Protein AF-A0A519SRN9-F1 (afdb_monomer_lite)

Secondary structure (DSSP, 8-state):
-----HHHHHHHHHHHHHHHHHHHHHHHHHHHHHHHHHHHTTSS-HHHHHHHHHHHHHHHHHHHHHHHHHHHHHHS-THHHH---HHHHHHHHHHHHHHHHHHHHHHHHHHHHHHHHHHHHHHTTS--

Sequence (128 aa):
MFGLEPHVLLLLGVCLFAACAFEFVNGFHDTANAVATVIYTNTLRPWVAVVWSAFWNFIGVFSGGIAVAMGIVYLLPVESLIDQNVYHGIAMVGALLVAAGQQRKRDAHAQNGADERVRRRRGNAVVP

Radius of gyration: 22.26 Å; chains: 1; bounding box: 45×38×73 Å

Structure (mmCIF, N/CA/C/O backbone):
data_AF-A0A519SRN9-F1
#
_entry.id   AF-A0A519SRN9-F1
#
loop_
_atom_site.group_PDB
_atom_site.id
_atom_site.type_symbol
_atom_site.label_atom_id
_atom_site.label_alt_id
_atom_site.label_comp_id
_atom_site.label_asym_id
_atom_site.label_entity_id
_atom_site.label_seq_id
_atom_site.pdbx_PDB_ins_code
_atom_site.Cartn_x
_atom_site.Cartn_y
_atom_site.Cartn_z
_atom_site.occupancy
_atom_site.B_iso_or_equiv
_atom_site.auth_seq_id
_atom_site.auth_comp_id
_atom_site.auth_asym_id
_atom_site.auth_atom_id
_atom_site.pdbx_PDB_model_num
ATOM 1 N N . MET A 1 1 ? 2.614 -14.975 -29.034 1.00 53.84 1 MET A N 1
ATOM 2 C CA . MET A 1 1 ? 1.580 -13.941 -29.265 1.00 53.84 1 MET A CA 1
ATOM 3 C C . MET A 1 1 ? 1.852 -12.593 -28.575 1.00 53.84 1 MET A C 1
ATOM 5 O O . MET A 1 1 ? 1.045 -11.701 -28.764 1.00 53.84 1 MET A O 1
ATOM 9 N N . PHE A 1 2 ? 2.998 -12.368 -27.903 1.00 65.38 2 PHE A N 1
ATOM 10 C CA . PHE A 1 2 ? 3.373 -11.029 -27.392 1.00 65.38 2 PHE A CA 1
ATOM 11 C C . PHE A 1 2 ? 4.769 -10.526 -27.816 1.00 65.38 2 PHE A C 1
ATOM 13 O O . PHE A 1 2 ? 5.176 -9.460 -27.381 1.00 65.38 2 PHE A O 1
ATOM 20 N N . GLY A 1 3 ? 5.523 -11.268 -28.642 1.00 71.81 3 GLY A N 1
ATOM 21 C CA . GLY A 1 3 ? 6.850 -10.847 -29.137 1.00 71.81 3 GLY A CA 1
ATOM 22 C C . GLY A 1 3 ? 7.942 -10.665 -28.069 1.00 71.81 3 GLY A C 1
ATOM 23 O O . GLY A 1 3 ? 9.064 -10.318 -28.410 1.00 71.81 3 GLY A O 1
ATOM 24 N N . LEU A 1 4 ? 7.622 -10.897 -26.794 1.00 75.50 4 LEU A N 1
ATOM 25 C CA . LEU A 1 4 ? 8.534 -10.797 -25.661 1.00 75.50 4 LEU A CA 1
ATOM 26 C C . LEU A 1 4 ? 9.339 -12.084 -25.514 1.00 75.50 4 LEU A C 1
ATOM 28 O O . LEU A 1 4 ? 8.783 -13.185 -25.546 1.00 75.50 4 LEU A O 1
ATOM 32 N N . GLU A 1 5 ? 10.638 -11.920 -25.301 1.00 87.25 5 GLU A N 1
ATOM 33 C CA . GLU A 1 5 ? 11.534 -13.015 -24.965 1.00 87.25 5 GLU A CA 1
ATOM 34 C C . GLU A 1 5 ? 11.038 -13.765 -23.706 1.00 87.25 5 GLU A C 1
ATOM 36 O O . GLU A 1 5 ? 10.625 -13.124 -22.729 1.00 87.25 5 GLU A O 1
ATOM 41 N N . PRO A 1 6 ? 11.106 -15.112 -23.664 1.00 85.38 6 PRO A N 1
ATOM 42 C CA . PRO A 1 6 ? 10.570 -15.910 -22.555 1.00 85.38 6 PRO A CA 1
ATOM 43 C C . PRO A 1 6 ? 11.134 -15.519 -21.183 1.00 85.38 6 PRO A C 1
ATOM 45 O O . PRO A 1 6 ? 10.428 -15.563 -20.176 1.00 85.38 6 PRO A O 1
ATOM 48 N N . HIS A 1 7 ? 12.402 -15.102 -21.145 1.00 87.19 7 HIS A N 1
ATOM 49 C CA . HIS A 1 7 ? 13.075 -14.670 -19.925 1.00 87.19 7 HIS A CA 1
ATOM 50 C C . HIS A 1 7 ? 12.518 -13.343 -19.385 1.00 87.19 7 HIS A C 1
ATOM 52 O O . HIS A 1 7 ? 12.382 -13.192 -18.172 1.00 87.19 7 HIS A O 1
ATOM 58 N N . VAL A 1 8 ? 12.129 -12.408 -20.262 1.00 89.19 8 VAL A N 1
ATOM 59 C CA . VAL A 1 8 ? 11.499 -11.137 -19.864 1.00 89.19 8 VAL A CA 1
ATOM 60 C C . VAL A 1 8 ? 10.109 -11.392 -19.298 1.00 89.19 8 VAL A C 1
ATOM 62 O O . VAL A 1 8 ? 9.736 -10.793 -18.295 1.00 89.19 8 VAL A O 1
ATOM 65 N N . LEU A 1 9 ? 9.350 -12.312 -19.898 1.00 88.75 9 LEU A N 1
ATOM 66 C CA . LEU A 1 9 ? 8.014 -12.663 -19.415 1.00 88.75 9 LEU A CA 1
ATOM 67 C C . LEU A 1 9 ? 8.070 -13.336 -18.033 1.00 88.75 9 LEU A C 1
ATOM 69 O O . LEU A 1 9 ? 7.250 -13.031 -17.168 1.00 88.75 9 LEU A O 1
ATOM 73 N N . LEU A 1 10 ? 9.070 -14.191 -17.801 1.00 90.25 10 LEU A N 1
ATOM 74 C CA . LEU A 1 10 ? 9.324 -14.788 -16.489 1.00 90.25 10 LEU A CA 1
ATOM 75 C C . LEU A 1 10 ? 9.707 -13.717 -15.458 1.00 90.25 10 LEU A C 1
ATOM 77 O O . LEU A 1 10 ? 9.117 -13.676 -14.379 1.00 90.25 10 LEU A O 1
ATOM 81 N N . LEU A 1 11 ? 10.638 -12.821 -15.800 1.00 91.50 11 LEU A N 1
ATOM 82 C CA . LEU A 1 11 ? 11.045 -11.709 -14.936 1.00 91.50 11 LEU A CA 1
ATOM 83 C C . LEU A 1 11 ? 9.854 -10.804 -14.584 1.00 91.50 11 LEU A C 1
ATOM 85 O O . LEU A 1 11 ? 9.661 -10.470 -13.416 1.00 91.50 11 LEU A O 1
ATOM 89 N N . LEU A 1 12 ? 9.031 -10.450 -15.574 1.00 90.38 12 LEU A N 1
ATOM 90 C CA . LEU A 1 12 ? 7.819 -9.656 -15.388 1.00 90.38 12 LEU A CA 1
ATOM 91 C C . LEU A 1 12 ? 6.846 -10.355 -14.433 1.00 90.38 12 LEU A C 1
ATOM 93 O O . LEU A 1 12 ? 6.342 -9.722 -13.509 1.00 90.38 12 LEU A O 1
ATOM 97 N N . GLY A 1 13 ? 6.613 -11.657 -14.623 1.00 93.12 13 GLY A N 1
ATOM 98 C CA . GLY A 1 13 ? 5.747 -12.446 -13.747 1.00 93.12 13 GLY A CA 1
ATOM 99 C C . GLY A 1 13 ? 6.234 -12.458 -12.297 1.00 93.12 13 GLY A C 1
ATOM 100 O O . GLY A 1 13 ? 5.443 -12.240 -11.380 1.00 93.12 13 GLY A O 1
ATOM 101 N N . VAL A 1 14 ? 7.542 -12.637 -12.084 1.00 94.75 14 VAL A N 1
ATOM 102 C CA . VAL A 1 14 ? 8.158 -12.581 -10.748 1.00 94.75 14 VAL A CA 1
ATOM 103 C C . VAL A 1 14 ? 8.034 -11.185 -10.137 1.00 94.75 14 VAL A C 1
ATOM 105 O O . VAL A 1 14 ? 7.688 -11.061 -8.964 1.00 94.75 14 VAL A O 1
ATOM 108 N N . CYS A 1 15 ? 8.283 -10.135 -10.919 1.00 92.50 15 CYS A N 1
ATOM 109 C CA . CYS A 1 15 ? 8.208 -8.756 -10.449 1.00 92.50 15 CYS A CA 1
ATOM 110 C C . CYS A 1 15 ? 6.773 -8.374 -10.053 1.00 92.50 15 CYS A C 1
ATOM 112 O O . CYS A 1 15 ? 6.564 -7.814 -8.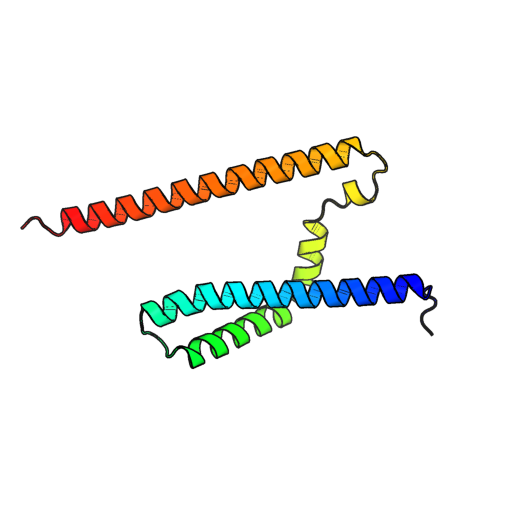980 1.00 92.50 15 CYS A O 1
ATOM 114 N N . LEU A 1 16 ? 5.778 -8.760 -10.859 1.00 91.06 16 LEU A N 1
ATOM 115 C CA . LEU A 1 16 ? 4.364 -8.544 -10.551 1.00 91.06 16 LEU A CA 1
ATOM 116 C C . LEU A 1 16 ? 3.944 -9.307 -9.289 1.00 91.06 16 LEU A C 1
ATOM 118 O O . LEU A 1 16 ? 3.281 -8.745 -8.422 1.00 91.06 16 LEU A O 1
ATOM 122 N N . PHE A 1 17 ? 4.376 -10.563 -9.150 1.00 94.19 17 PHE A N 1
ATOM 123 C CA . PHE A 1 17 ? 4.119 -11.346 -7.943 1.00 94.19 17 PHE A CA 1
ATOM 124 C C . PHE A 1 17 ? 4.733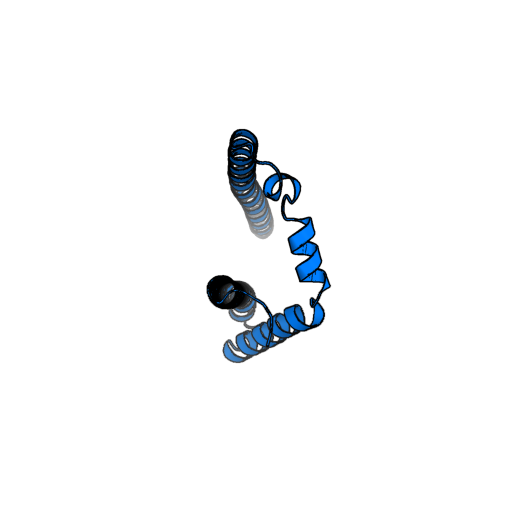 -10.693 -6.697 1.00 94.19 17 PHE A C 1
ATOM 126 O O . PHE A 1 17 ? 4.057 -10.558 -5.677 1.00 94.19 17 PHE A O 1
ATOM 133 N N . ALA A 1 18 ? 5.988 -10.243 -6.782 1.00 92.75 18 ALA A N 1
ATOM 134 C CA . ALA A 1 18 ? 6.663 -9.546 -5.693 1.00 92.75 18 ALA A CA 1
ATOM 135 C C . ALA A 1 18 ? 5.972 -8.220 -5.338 1.00 92.75 18 ALA A C 1
ATOM 137 O O . ALA A 1 18 ? 5.806 -7.927 -4.156 1.00 92.75 18 ALA A O 1
ATOM 138 N N . ALA A 1 19 ? 5.519 -7.453 -6.335 1.00 88.56 19 ALA A N 1
ATOM 139 C CA . ALA A 1 19 ? 4.760 -6.222 -6.124 1.00 88.56 19 ALA A CA 1
ATOM 140 C C . ALA A 1 19 ? 3.428 -6.498 -5.405 1.00 88.56 19 ALA A C 1
ATOM 142 O O . ALA A 1 19 ? 3.141 -5.862 -4.394 1.00 88.56 19 ALA A O 1
ATOM 143 N N . CYS A 1 20 ? 2.661 -7.501 -5.848 1.00 88.75 20 CYS A N 1
ATOM 144 C CA . CYS A 1 20 ? 1.426 -7.909 -5.172 1.00 88.75 20 CYS A CA 1
ATOM 145 C C . CYS A 1 20 ? 1.678 -8.384 -3.732 1.00 88.75 20 CYS A C 1
ATOM 147 O O . CYS A 1 20 ? 0.919 -8.043 -2.825 1.00 88.75 20 CYS A O 1
ATOM 149 N N . ALA A 1 21 ? 2.748 -9.152 -3.503 1.00 90.50 21 ALA A N 1
ATOM 150 C CA . ALA A 1 21 ? 3.117 -9.613 -2.168 1.00 90.50 21 ALA A CA 1
ATOM 151 C C . ALA A 1 21 ? 3.525 -8.448 -1.251 1.00 90.50 21 ALA A C 1
ATOM 153 O O . ALA A 1 21 ? 3.112 -8.405 -0.093 1.00 90.50 21 ALA A O 1
ATOM 154 N N . PHE A 1 22 ? 4.297 -7.488 -1.765 1.00 89.00 22 PHE A N 1
ATOM 155 C CA . PHE A 1 22 ? 4.676 -6.283 -1.032 1.00 89.00 22 PHE A CA 1
ATOM 156 C C . PHE A 1 22 ? 3.443 -5.462 -0.647 1.00 89.00 22 PHE A C 1
ATOM 158 O O . PHE A 1 22 ? 3.267 -5.139 0.526 1.00 89.00 22 PHE A O 1
ATOM 165 N N . GLU A 1 23 ? 2.554 -5.177 -1.596 1.00 87.56 23 GLU A N 1
ATOM 166 C CA . GLU A 1 23 ? 1.328 -4.412 -1.343 1.00 87.56 23 GLU A CA 1
ATOM 167 C C . GLU A 1 23 ? 0.441 -5.087 -0.283 1.00 87.56 23 GLU A C 1
ATOM 169 O O . GLU A 1 23 ? -0.055 -4.426 0.629 1.00 87.56 23 GLU A O 1
ATOM 174 N N . PHE A 1 24 ? 0.332 -6.420 -0.322 1.00 86.31 24 PHE A N 1
ATOM 175 C CA . PHE A 1 24 ? -0.387 -7.191 0.693 1.00 86.31 24 PHE A CA 1
ATOM 176 C C . PHE A 1 24 ? 0.210 -7.028 2.102 1.00 86.31 24 PHE A C 1
ATOM 178 O O . PHE A 1 24 ? -0.527 -6.799 3.065 1.00 86.31 24 PHE A O 1
ATOM 185 N N . VAL A 1 25 ? 1.538 -7.116 2.239 1.00 90.94 25 VAL A N 1
ATOM 186 C CA . VAL A 1 25 ? 2.218 -6.934 3.535 1.00 90.94 25 VAL A CA 1
ATOM 187 C C . VAL A 1 25 ? 2.024 -5.509 4.061 1.00 90.94 25 VAL A C 1
ATOM 189 O O . VAL A 1 25 ? 1.756 -5.335 5.253 1.00 90.94 25 VAL A O 1
ATOM 192 N N . ASN A 1 26 ? 2.092 -4.502 3.185 1.00 88.06 26 ASN A N 1
ATOM 193 C CA . ASN A 1 26 ? 1.818 -3.113 3.562 1.00 88.06 26 ASN A CA 1
ATOM 194 C C . ASN A 1 26 ? 0.371 -2.934 4.051 1.00 88.06 26 ASN A C 1
ATOM 196 O O . ASN A 1 26 ? 0.156 -2.403 5.140 1.00 88.06 26 ASN A O 1
ATOM 200 N N . GLY A 1 27 ? -0.618 -3.470 3.327 1.00 87.81 27 GLY A N 1
ATOM 201 C CA . GLY A 1 27 ? -2.027 -3.396 3.729 1.00 87.81 27 GLY A CA 1
ATOM 202 C C . GLY A 1 27 ? -2.326 -4.078 5.073 1.00 87.81 27 GLY A C 1
ATOM 203 O O . GLY A 1 27 ? -3.166 -3.602 5.848 1.00 87.81 27 GLY A O 1
ATOM 204 N N . PHE A 1 28 ? -1.613 -5.162 5.403 1.00 87.88 28 PHE A N 1
ATOM 205 C CA . PHE A 1 28 ? -1.732 -5.829 6.705 1.00 87.88 28 PHE A CA 1
ATOM 206 C C . PHE A 1 28 ? -1.185 -4.965 7.850 1.00 87.88 28 PHE A C 1
ATOM 208 O O . PHE A 1 28 ? -1.812 -4.863 8.907 1.00 87.88 28 PHE A O 1
ATOM 215 N N . HIS A 1 29 ? -0.044 -4.309 7.636 1.00 89.44 29 HIS A N 1
ATOM 216 C CA . HIS A 1 29 ? 0.565 -3.418 8.623 1.00 89.44 29 HIS A CA 1
ATOM 217 C C . HIS A 1 29 ? -0.301 -2.176 8.892 1.00 89.44 29 HIS A C 1
ATOM 219 O O . HIS A 1 29 ? -0.531 -1.814 10.050 1.00 89.44 29 HIS A O 1
ATOM 225 N N . ASP A 1 30 ? -0.859 -1.574 7.840 1.00 88.50 30 ASP A N 1
ATOM 226 C CA . ASP A 1 30 ? -1.765 -0.427 7.968 1.00 88.50 30 ASP A CA 1
ATOM 227 C C . ASP A 1 30 ? -3.050 -0.807 8.707 1.00 88.50 30 ASP A C 1
ATOM 229 O O . ASP A 1 30 ? -3.519 -0.077 9.586 1.00 88.50 30 ASP A O 1
ATOM 233 N N . THR A 1 31 ? -3.570 -2.003 8.423 1.00 90.06 31 THR A N 1
ATOM 234 C CA . THR A 1 31 ? -4.713 -2.562 9.147 1.00 90.06 31 THR A CA 1
ATOM 235 C C . THR A 1 31 ? -4.391 -2.775 10.621 1.00 90.06 31 THR A C 1
ATOM 237 O O . THR A 1 31 ? -5.202 -2.405 11.465 1.00 90.06 31 THR A O 1
ATOM 240 N N . ALA A 1 32 ? -3.217 -3.306 10.969 1.00 89.88 32 ALA A N 1
ATOM 241 C CA . ALA A 1 32 ? -2.828 -3.503 12.366 1.00 89.88 32 ALA A CA 1
ATOM 242 C C . ALA A 1 32 ? -2.795 -2.177 13.145 1.00 89.88 32 ALA A C 1
ATOM 244 O O . ALA A 1 32 ? -3.341 -2.094 14.248 1.00 89.88 32 ALA A O 1
ATOM 245 N N . ASN A 1 33 ? -2.235 -1.125 12.546 1.00 88.94 33 ASN A N 1
ATOM 246 C CA . ASN A 1 33 ? -2.161 0.194 13.171 1.00 88.94 33 ASN A CA 1
ATOM 247 C C . ASN A 1 33 ? -3.540 0.856 13.314 1.00 88.94 33 ASN A C 1
ATOM 249 O O . ASN A 1 33 ? -3.856 1.398 14.376 1.00 88.94 33 ASN A O 1
ATOM 253 N N . ALA A 1 34 ? -4.389 0.777 12.285 1.00 86.88 34 ALA A N 1
ATOM 254 C CA . ALA A 1 34 ? -5.741 1.330 12.338 1.00 86.88 34 ALA A CA 1
ATOM 255 C C . ALA A 1 34 ? -6.623 0.573 13.346 1.00 86.88 34 ALA A C 1
ATOM 257 O O . ALA A 1 34 ? -7.260 1.177 14.213 1.00 86.88 34 ALA A O 1
ATOM 258 N N . VAL A 1 35 ? -6.610 -0.760 13.292 1.00 90.31 35 VAL A N 1
ATOM 259 C CA . VAL A 1 35 ? -7.423 -1.627 14.153 1.00 90.31 35 VAL A CA 1
ATOM 260 C C . VAL A 1 35 ? -6.999 -1.524 15.620 1.00 90.31 35 VAL A C 1
ATOM 262 O O . VAL A 1 35 ? -7.871 -1.526 16.491 1.00 90.31 35 VAL A O 1
ATOM 265 N N . ALA A 1 36 ? -5.705 -1.358 15.918 1.00 90.44 36 ALA A N 1
ATOM 266 C CA . ALA A 1 36 ? -5.222 -1.191 17.291 1.00 90.44 36 ALA A CA 1
ATOM 267 C C . ALA A 1 36 ? -5.914 -0.024 18.016 1.00 90.44 36 ALA A C 1
ATOM 269 O O . ALA A 1 36 ? -6.329 -0.169 19.166 1.00 90.44 36 ALA A O 1
ATOM 270 N N . THR A 1 37 ? -6.109 1.110 17.337 1.00 88.12 37 THR A N 1
ATOM 271 C CA . THR A 1 37 ? -6.779 2.282 17.927 1.00 88.12 37 THR A CA 1
ATOM 272 C C . THR A 1 37 ? -8.275 2.057 18.151 1.00 88.12 37 THR A C 1
ATOM 274 O O . THR A 1 37 ? -8.816 2.426 19.195 1.00 88.12 37 THR A O 1
ATOM 277 N N . VAL A 1 38 ? -8.945 1.404 17.201 1.00 86.81 38 VAL A N 1
ATOM 278 C CA . VAL A 1 38 ? -10.385 1.111 17.250 1.00 86.81 38 VAL A CA 1
ATOM 279 C C . VAL A 1 38 ? -10.710 0.110 18.361 1.00 86.81 38 VAL A C 1
ATOM 281 O O . VAL A 1 38 ? -11.673 0.300 19.106 1.00 86.81 38 VAL A O 1
ATOM 284 N N . ILE A 1 39 ? -9.873 -0.920 18.524 1.00 86.94 39 ILE A N 1
ATOM 285 C CA . ILE A 1 39 ? -10.000 -1.891 19.617 1.00 86.94 39 ILE A CA 1
ATOM 286 C C . ILE A 1 39 ? -9.685 -1.226 20.960 1.00 86.94 39 ILE A C 1
ATOM 288 O O . ILE A 1 39 ? -10.448 -1.392 21.907 1.00 86.94 39 ILE A O 1
ATOM 292 N N . TYR A 1 40 ? -8.606 -0.439 21.051 1.00 89.00 40 TYR A N 1
ATOM 293 C CA . TYR A 1 40 ? -8.216 0.236 22.296 1.00 89.00 40 TYR A CA 1
ATOM 294 C C . TYR A 1 40 ? -9.277 1.229 22.794 1.00 89.00 40 TYR A C 1
ATOM 296 O O . TYR A 1 40 ? -9.517 1.345 23.992 1.00 89.00 40 TYR A O 1
ATOM 304 N N . THR A 1 41 ? -9.946 1.923 21.872 1.00 91.69 41 THR A N 1
ATOM 305 C CA . THR A 1 41 ? -11.061 2.833 22.185 1.00 91.69 41 THR A CA 1
ATOM 306 C C . THR A 1 41 ? -12.406 2.120 22.328 1.00 91.69 41 THR A C 1
ATOM 308 O O . THR A 1 41 ? -13.403 2.762 22.652 1.00 91.69 41 THR A O 1
ATOM 311 N N . ASN A 1 42 ? -12.445 0.803 22.101 1.00 83.56 42 ASN A N 1
ATOM 312 C CA . ASN A 1 42 ? -13.635 -0.043 22.159 1.00 83.56 42 ASN A CA 1
ATOM 313 C C . ASN A 1 42 ? -14.795 0.467 21.279 1.00 83.56 42 ASN A C 1
ATOM 315 O O . ASN A 1 42 ? -15.970 0.279 21.599 1.00 83.56 42 ASN A O 1
ATOM 319 N N . THR A 1 43 ? -14.457 1.139 20.175 1.00 84.50 43 THR A N 1
ATOM 320 C CA . THR A 1 43 ? -15.416 1.793 19.273 1.00 84.50 43 THR A CA 1
ATOM 321 C C . THR A 1 43 ? -16.048 0.808 18.295 1.00 84.50 43 THR A C 1
ATOM 323 O O . THR A 1 43 ? -17.229 0.933 17.979 1.00 84.50 43 THR A O 1
ATOM 326 N N . LEU A 1 44 ? -15.299 -0.206 17.847 1.00 85.25 44 LEU A N 1
ATOM 327 C CA . LEU A 1 44 ? -15.832 -1.327 17.070 1.00 85.25 44 LEU A CA 1
ATOM 328 C C . LEU A 1 44 ? -15.255 -2.663 17.539 1.00 85.25 44 LEU A C 1
ATOM 330 O O . LEU A 1 44 ? -14.160 -2.749 18.091 1.00 85.25 44 LEU A O 1
ATOM 334 N N . ARG A 1 45 ? -16.001 -3.739 17.263 1.00 88.25 45 ARG A N 1
ATOM 335 C CA . ARG A 1 45 ? -15.549 -5.109 17.515 1.00 88.25 45 ARG A CA 1
ATOM 336 C C . ARG A 1 45 ? -14.383 -5.475 16.572 1.00 88.25 45 ARG A C 1
ATOM 338 O O . ARG A 1 45 ? -14.450 -5.118 15.393 1.00 88.25 45 ARG A O 1
ATOM 345 N N . PRO A 1 46 ? -13.367 -6.237 17.032 1.00 85.12 46 PRO A N 1
ATOM 346 C CA . PRO A 1 46 ? -12.128 -6.496 16.285 1.00 85.12 46 PRO A CA 1
ATOM 347 C C . PRO A 1 46 ? -12.333 -7.013 14.858 1.00 85.12 46 PRO A C 1
ATOM 349 O O . PRO A 1 46 ? -11.690 -6.550 13.923 1.00 85.12 46 PRO A O 1
ATOM 352 N N . TRP A 1 47 ? -13.278 -7.934 14.668 1.00 87.31 47 TRP A N 1
ATOM 353 C CA . TRP A 1 47 ? -13.570 -8.505 13.353 1.00 87.31 47 TRP A CA 1
ATOM 354 C C . TRP A 1 47 ? -14.177 -7.488 12.382 1.00 87.31 47 TRP A C 1
ATOM 356 O O . TRP A 1 47 ? -13.835 -7.494 11.204 1.00 87.31 47 TRP A O 1
ATOM 366 N N . VAL A 1 48 ? -15.039 -6.586 12.868 1.00 89.56 48 VAL A N 1
ATOM 367 C CA . VAL A 1 48 ? -15.623 -5.523 12.037 1.00 89.56 48 VAL A CA 1
ATOM 368 C C . VAL A 1 48 ? -14.540 -4.524 11.652 1.00 89.56 48 VAL A C 1
ATOM 370 O O . VAL A 1 48 ? -14.493 -4.105 10.503 1.00 89.56 48 VAL A O 1
ATOM 373 N N . ALA A 1 49 ? -13.639 -4.192 12.578 1.00 89.69 49 ALA A N 1
ATOM 374 C CA . ALA A 1 49 ? -12.538 -3.271 12.317 1.00 89.69 49 ALA A CA 1
ATOM 375 C C . ALA A 1 49 ? -11.592 -3.793 11.218 1.00 89.69 49 ALA A C 1
ATOM 377 O O . ALA A 1 49 ? -11.204 -3.030 10.336 1.00 89.69 49 ALA A O 1
ATOM 378 N N . VAL A 1 50 ? -11.277 -5.094 11.220 1.00 89.62 50 VAL A N 1
ATOM 379 C CA . VAL A 1 50 ? -10.442 -5.717 10.177 1.00 89.62 50 VAL A CA 1
ATOM 380 C C . VAL A 1 50 ? -11.141 -5.700 8.817 1.00 89.62 50 VAL A C 1
ATOM 382 O O . VAL A 1 50 ? -10.535 -5.290 7.830 1.00 89.62 50 VAL A O 1
ATOM 385 N N . VAL A 1 51 ? -12.419 -6.089 8.757 1.00 90.12 51 VAL A N 1
ATOM 386 C CA . VAL A 1 51 ? -13.194 -6.069 7.502 1.00 90.12 51 VAL A CA 1
ATOM 387 C C . VAL A 1 51 ? -13.326 -4.644 6.963 1.00 90.12 51 VAL A C 1
ATOM 389 O O . VAL A 1 51 ? -13.163 -4.415 5.767 1.00 90.12 51 VAL A O 1
ATOM 392 N N . TRP A 1 52 ? -13.565 -3.675 7.847 1.00 90.69 52 TRP A N 1
ATOM 393 C CA . TRP A 1 52 ? -13.660 -2.264 7.491 1.00 90.69 52 TRP A CA 1
ATOM 394 C C . TRP A 1 52 ? -12.337 -1.723 6.944 1.00 90.69 52 TRP A C 1
ATOM 396 O O . TRP A 1 52 ? -12.325 -1.067 5.906 1.00 90.69 52 TRP A O 1
ATOM 406 N N . SER A 1 53 ? -11.214 -2.049 7.587 1.00 89.88 53 SER A N 1
ATOM 407 C CA . SER A 1 53 ? -9.884 -1.668 7.104 1.00 89.88 53 SER A CA 1
ATOM 408 C C . SER A 1 53 ? -9.574 -2.275 5.737 1.00 89.88 53 SER A C 1
ATOM 410 O O . SER A 1 53 ? -9.159 -1.561 4.829 1.00 89.88 53 SER A O 1
ATOM 412 N N . ALA A 1 54 ? -9.840 -3.572 5.555 1.00 87.88 54 ALA A N 1
ATOM 413 C CA . ALA A 1 54 ? -9.621 -4.254 4.281 1.00 87.88 54 ALA A CA 1
ATOM 414 C C . ALA A 1 54 ? -10.446 -3.626 3.146 1.00 87.88 54 ALA A C 1
ATOM 416 O O . ALA A 1 54 ? -9.940 -3.443 2.040 1.00 87.88 54 ALA A O 1
ATOM 417 N N . PHE A 1 55 ? -11.692 -3.239 3.430 1.00 91.19 55 PHE A N 1
ATOM 418 C CA . PHE A 1 55 ? -12.556 -2.556 2.472 1.00 91.19 55 PHE A CA 1
ATOM 419 C C . PHE A 1 55 ? -11.981 -1.203 2.032 1.00 91.19 55 PHE A C 1
ATOM 421 O O . PHE A 1 55 ? -11.884 -0.936 0.835 1.00 91.19 55 PHE A O 1
ATOM 428 N N . TRP A 1 56 ? -11.535 -0.372 2.978 1.00 90.44 56 TRP A N 1
ATOM 429 C CA . TRP A 1 56 ? -10.914 0.915 2.653 1.00 90.44 56 TRP A CA 1
ATOM 430 C C . TRP A 1 56 ? -9.570 0.768 1.943 1.00 90.44 56 TRP A C 1
ATOM 432 O O . TRP A 1 56 ? -9.289 1.539 1.029 1.00 90.44 56 TRP A O 1
ATOM 442 N N . ASN A 1 57 ? -8.764 -0.229 2.313 1.00 89.12 57 ASN A N 1
ATOM 443 C CA . ASN A 1 57 ? -7.487 -0.502 1.657 1.00 89.12 57 ASN A CA 1
ATOM 444 C C . ASN A 1 57 ? -7.705 -0.934 0.192 1.00 89.12 57 ASN A C 1
ATOM 446 O O . ASN A 1 57 ? -7.061 -0.417 -0.718 1.00 89.12 57 ASN A O 1
ATOM 450 N N . PHE A 1 58 ? -8.712 -1.779 -0.057 1.00 87.12 58 PHE A N 1
ATOM 451 C CA . PHE A 1 58 ? -9.102 -2.182 -1.409 1.00 87.12 58 PHE A CA 1
ATOM 452 C C . PHE A 1 58 ? -9.637 -1.010 -2.246 1.00 87.12 58 PHE A C 1
ATOM 454 O O . PHE A 1 58 ? -9.240 -0.840 -3.400 1.00 87.12 58 PHE A O 1
ATOM 461 N N . ILE A 1 59 ? -10.491 -0.159 -1.664 1.00 89.75 59 ILE A N 1
ATOM 462 C CA . ILE A 1 59 ? -10.958 1.068 -2.328 1.00 89.75 59 ILE A CA 1
ATOM 463 C C . ILE A 1 59 ? -9.788 2.003 -2.632 1.00 89.75 59 ILE A C 1
ATOM 465 O O . ILE A 1 59 ? -9.769 2.611 -3.700 1.00 89.75 59 ILE A O 1
ATOM 469 N N . GLY A 1 60 ? -8.808 2.115 -1.735 1.00 86.06 60 GLY A N 1
ATOM 470 C CA . GLY A 1 60 ? -7.603 2.916 -1.943 1.00 86.06 60 GLY A CA 1
ATOM 471 C C . GLY A 1 60 ? -6.854 2.507 -3.210 1.00 86.06 60 GLY A C 1
ATOM 472 O O . GLY A 1 60 ? -6.572 3.353 -4.054 1.00 86.06 60 GLY A O 1
ATOM 473 N N . VAL A 1 61 ? -6.628 1.207 -3.406 1.00 83.06 61 VAL A N 1
ATOM 474 C CA . VAL A 1 61 ? -5.975 0.689 -4.620 1.00 83.06 61 VAL A CA 1
ATOM 475 C C . VAL A 1 61 ? -6.858 0.884 -5.860 1.00 83.06 61 VAL A C 1
ATOM 477 O O . VAL A 1 61 ? -6.381 1.360 -6.892 1.00 83.06 61 VAL A O 1
ATOM 480 N N . PHE A 1 62 ? -8.160 0.590 -5.764 1.00 84.88 62 PHE A N 1
ATOM 481 C CA . PHE A 1 62 ? -9.092 0.728 -6.891 1.00 84.88 62 PHE A CA 1
ATOM 482 C C . PHE A 1 62 ? -9.267 2.186 -7.351 1.00 84.88 62 PHE A C 1
ATOM 484 O O . PHE A 1 62 ? -9.345 2.460 -8.546 1.00 84.88 62 PHE A O 1
ATOM 491 N N . SER A 1 63 ? -9.301 3.127 -6.405 1.00 84.88 63 SER A N 1
ATOM 492 C CA . SER A 1 63 ? -9.399 4.569 -6.669 1.00 84.88 63 SER A CA 1
ATOM 493 C C . SER A 1 63 ? -8.056 5.198 -7.051 1.00 84.88 63 SER A C 1
ATOM 495 O O . SER A 1 63 ? -8.028 6.146 -7.834 1.00 84.88 63 SER A O 1
ATOM 497 N N . GLY A 1 64 ? -6.946 4.656 -6.540 1.00 80.94 64 GLY A N 1
ATOM 498 C CA . GLY A 1 64 ? -5.588 5.112 -6.825 1.00 80.94 64 GLY A CA 1
ATOM 499 C C . GLY A 1 64 ? -5.129 4.810 -8.252 1.00 80.94 64 GLY A C 1
ATOM 500 O O . GLY A 1 64 ? -4.439 5.637 -8.851 1.00 80.94 64 GLY A O 1
ATOM 501 N N . GLY A 1 65 ? -5.549 3.671 -8.816 1.00 78.31 65 GLY A N 1
ATOM 502 C CA . GLY A 1 65 ? -5.402 3.323 -10.233 1.00 78.31 65 GLY A CA 1
ATOM 503 C C . GLY A 1 65 ? -4.065 3.741 -10.864 1.00 78.31 65 GLY A C 1
ATOM 504 O O . GLY A 1 65 ? -2.984 3.440 -10.360 1.00 78.31 65 GLY A O 1
ATOM 505 N N . ILE A 1 66 ? -4.140 4.470 -11.982 1.00 75.00 66 ILE A N 1
ATOM 506 C CA . ILE A 1 66 ? -2.966 4.958 -12.730 1.00 75.00 66 ILE A CA 1
ATOM 507 C C . ILE A 1 66 ? -2.238 6.089 -11.981 1.00 75.00 66 ILE A C 1
ATOM 509 O O . ILE A 1 66 ? -1.033 6.262 -12.154 1.00 75.00 66 ILE A O 1
ATOM 513 N N . ALA A 1 67 ? -2.931 6.852 -11.130 1.00 78.19 67 ALA A N 1
ATOM 514 C CA . ALA A 1 67 ? -2.350 8.005 -10.444 1.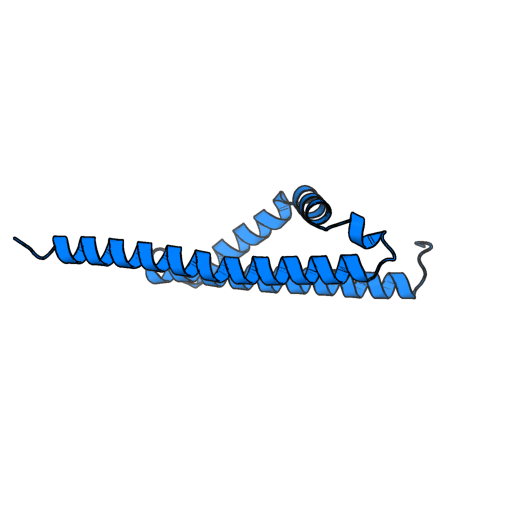00 78.19 67 ALA A CA 1
ATOM 515 C C . ALA A 1 67 ? -1.252 7.595 -9.452 1.00 78.19 67 ALA A C 1
ATOM 517 O O . ALA A 1 67 ? -0.205 8.239 -9.398 1.00 78.19 67 ALA A O 1
ATOM 518 N N . VAL A 1 68 ? -1.451 6.495 -8.720 1.00 78.19 68 VAL A N 1
ATOM 519 C CA . VAL A 1 68 ? -0.433 5.952 -7.806 1.00 78.19 68 VAL A CA 1
ATOM 520 C C . VAL A 1 68 ? 0.756 5.400 -8.588 1.00 78.19 68 VAL A C 1
ATOM 522 O O . VAL A 1 68 ? 1.897 5.716 -8.258 1.00 78.19 68 VAL A O 1
ATOM 525 N N . ALA A 1 69 ? 0.506 4.653 -9.669 1.00 80.62 69 ALA A N 1
ATOM 526 C CA . ALA A 1 69 ? 1.570 4.125 -10.521 1.00 80.62 69 ALA A CA 1
ATOM 527 C C . ALA A 1 69 ? 2.449 5.250 -11.098 1.00 80.62 69 ALA A C 1
ATOM 529 O O . ALA A 1 69 ? 3.673 5.191 -11.001 1.00 80.62 69 ALA A O 1
ATOM 530 N N . MET A 1 70 ? 1.833 6.315 -11.621 1.00 80.94 70 MET A N 1
ATOM 531 C CA . MET A 1 70 ? 2.561 7.487 -12.117 1.00 80.94 70 MET A CA 1
ATOM 532 C C . MET A 1 70 ? 3.284 8.230 -10.990 1.00 80.94 70 MET A C 1
ATOM 534 O O . MET A 1 70 ? 4.430 8.634 -11.167 1.00 80.94 70 MET A O 1
ATOM 538 N N . GLY A 1 71 ? 2.662 8.364 -9.816 1.00 79.88 71 GLY A N 1
ATOM 539 C CA . GLY A 1 71 ? 3.298 8.954 -8.638 1.00 79.88 71 GLY A CA 1
ATOM 540 C C . GLY A 1 71 ? 4.580 8.223 -8.234 1.00 79.88 71 GLY A C 1
ATOM 541 O O . GLY A 1 71 ? 5.601 8.867 -8.003 1.00 79.88 71 GLY A O 1
ATOM 542 N N . ILE A 1 72 ? 4.563 6.887 -8.221 1.00 80.50 72 ILE A N 1
ATOM 543 C CA . ILE A 1 72 ? 5.748 6.068 -7.924 1.00 80.50 72 ILE A CA 1
ATOM 544 C C . ILE A 1 72 ? 6.832 6.263 -8.989 1.00 80.50 72 ILE A C 1
ATOM 546 O O . ILE A 1 72 ? 8.000 6.411 -8.641 1.00 80.50 72 ILE A O 1
ATOM 550 N N . VAL A 1 73 ? 6.466 6.317 -10.273 1.00 82.06 73 VAL A N 1
ATOM 551 C CA . VAL A 1 73 ? 7.426 6.563 -11.363 1.00 82.06 73 VAL A CA 1
ATOM 552 C C . VAL A 1 73 ? 8.099 7.930 -11.220 1.00 82.06 73 VAL A C 1
ATOM 554 O O . VAL A 1 73 ? 9.310 8.019 -11.391 1.00 82.06 73 VAL A O 1
ATOM 557 N N . TYR A 1 74 ? 7.354 8.976 -10.851 1.00 80.38 74 TYR A N 1
ATOM 558 C CA . TYR A 1 74 ? 7.917 10.313 -10.616 1.00 80.38 74 TYR A CA 1
ATOM 559 C C . TYR A 1 74 ? 8.744 10.419 -9.330 1.00 80.38 74 TYR A C 1
ATOM 561 O O . TYR A 1 74 ? 9.616 11.279 -9.231 1.00 80.38 74 TYR A O 1
ATOM 569 N N . LEU A 1 75 ? 8.471 9.565 -8.342 1.00 77.75 75 LEU A N 1
ATOM 570 C CA . LEU A 1 75 ? 9.278 9.445 -7.127 1.00 77.75 75 LEU A CA 1
ATOM 571 C C . LEU A 1 75 ? 10.552 8.624 -7.357 1.00 77.75 75 LEU A C 1
ATOM 573 O O . LEU A 1 75 ? 11.495 8.735 -6.570 1.00 77.75 75 LEU A O 1
ATOM 577 N N . LEU A 1 76 ? 10.597 7.810 -8.415 1.00 77.38 76 LEU A N 1
ATOM 578 C CA . LEU A 1 76 ? 11.802 7.095 -8.795 1.00 77.38 76 LEU A CA 1
ATOM 579 C C . LEU A 1 76 ? 12.796 8.063 -9.459 1.00 77.38 76 LEU A C 1
ATOM 581 O O . LEU A 1 76 ? 12.423 8.815 -10.358 1.00 77.38 76 LEU A O 1
ATOM 585 N N . PRO A 1 77 ? 14.082 8.031 -9.078 1.00 73.12 77 PRO A N 1
ATOM 586 C CA . PRO A 1 77 ? 15.126 8.817 -9.724 1.00 73.12 77 PRO A CA 1
ATOM 587 C C . PRO A 1 77 ? 15.444 8.220 -11.103 1.00 73.12 77 PRO A C 1
ATOM 589 O O . PRO A 1 77 ? 16.402 7.464 -11.266 1.00 73.12 77 PRO A O 1
ATOM 592 N N . VAL A 1 78 ? 14.616 8.545 -12.100 1.00 68.69 78 VAL A N 1
ATOM 593 C CA . VAL A 1 78 ? 14.714 8.014 -13.474 1.00 68.69 78 VAL A CA 1
ATOM 594 C C . VAL A 1 78 ? 16.050 8.385 -14.128 1.00 68.69 78 VAL A C 1
ATOM 596 O O . VAL A 1 78 ? 16.606 7.594 -14.884 1.00 68.69 78 VAL A O 1
ATOM 599 N N . GLU A 1 79 ? 16.623 9.528 -13.742 1.00 66.38 79 GLU A N 1
ATOM 600 C CA . GLU A 1 79 ? 17.968 9.976 -14.134 1.00 66.38 79 GLU A CA 1
ATOM 601 C C . GLU A 1 79 ? 19.044 8.916 -13.805 1.00 66.38 79 GLU A C 1
ATOM 603 O O . GLU A 1 79 ? 19.971 8.690 -14.578 1.00 66.38 79 GLU A O 1
ATOM 608 N N . SER A 1 80 ? 18.885 8.191 -12.687 1.00 62.31 80 SER A N 1
ATOM 609 C CA . SER A 1 80 ? 19.807 7.130 -12.254 1.00 62.31 80 SER A CA 1
ATOM 610 C C . SER A 1 80 ? 19.583 5.794 -12.969 1.00 62.31 80 SER A C 1
ATOM 612 O O . SER A 1 80 ? 20.447 4.925 -12.880 1.00 62.31 80 SER A O 1
ATOM 614 N N . LEU A 1 81 ? 18.440 5.591 -13.632 1.00 66.00 81 LEU A N 1
ATOM 615 C CA . LEU A 1 81 ? 18.181 4.377 -14.419 1.00 66.00 81 LEU A CA 1
ATOM 616 C C . LEU A 1 81 ? 18.854 4.435 -15.797 1.00 66.00 81 LEU A C 1
ATOM 618 O O . LEU A 1 81 ? 19.027 3.401 -16.439 1.00 66.00 81 LEU A O 1
ATOM 622 N N . ILE A 1 82 ? 19.214 5.639 -16.247 1.00 68.44 82 ILE A N 1
ATOM 623 C CA . ILE A 1 82 ? 19.813 5.901 -17.560 1.00 68.44 82 ILE A CA 1
ATOM 624 C C . ILE A 1 82 ? 21.321 6.180 -17.430 1.00 68.44 82 ILE A C 1
ATOM 626 O O . ILE A 1 82 ? 22.075 5.903 -18.364 1.00 68.44 82 ILE A O 1
ATOM 630 N N . ASP A 1 83 ? 21.783 6.667 -16.274 1.00 67.25 83 ASP A N 1
ATOM 631 C CA . ASP A 1 83 ? 23.203 6.919 -16.025 1.00 67.25 83 ASP A CA 1
ATOM 632 C C . ASP A 1 83 ? 23.997 5.614 -15.800 1.00 67.25 83 ASP A C 1
ATOM 634 O O . ASP A 1 83 ? 23.662 4.777 -14.964 1.00 67.25 83 ASP A O 1
ATOM 638 N N . GLN A 1 84 ? 25.083 5.442 -16.555 1.00 69.38 84 GLN A N 1
ATOM 639 C CA . GLN A 1 84 ? 25.991 4.289 -16.462 1.00 69.38 84 GLN A CA 1
ATOM 640 C C . GLN A 1 84 ? 27.028 4.461 -15.334 1.00 69.38 84 GLN A C 1
ATOM 642 O O . GLN A 1 84 ? 27.822 3.554 -15.068 1.00 69.38 84 GLN A O 1
ATOM 647 N N . ASN A 1 85 ? 27.073 5.631 -14.687 1.00 79.88 85 ASN A N 1
ATOM 648 C CA . ASN A 1 85 ? 28.101 5.954 -13.709 1.00 79.88 85 ASN A CA 1
ATOM 649 C C . ASN A 1 85 ? 27.734 5.512 -12.278 1.00 79.88 85 ASN A C 1
ATOM 651 O O . ASN A 1 85 ? 26.906 6.112 -11.591 1.00 79.88 85 ASN A O 1
ATOM 655 N N . VAL A 1 86 ? 28.444 4.493 -11.787 1.00 80.38 86 VAL A N 1
ATOM 656 C CA . VAL A 1 86 ? 28.256 3.873 -10.462 1.00 80.38 86 VAL A CA 1
ATOM 657 C C . VAL A 1 86 ? 28.387 4.871 -9.297 1.00 80.38 86 VAL A C 1
ATOM 659 O O . VAL A 1 86 ? 27.734 4.699 -8.264 1.00 80.38 86 VAL A O 1
ATOM 662 N N . TYR A 1 87 ? 29.182 5.938 -9.441 1.00 83.44 87 TYR A N 1
ATOM 663 C CA . TYR A 1 87 ? 29.405 6.908 -8.360 1.00 83.44 87 TYR A CA 1
ATOM 664 C C . TYR A 1 87 ? 28.144 7.705 -7.991 1.00 83.44 87 TYR A C 1
ATOM 666 O O . TYR A 1 87 ? 27.925 7.974 -6.807 1.00 83.44 87 TYR A O 1
ATOM 674 N N . HIS A 1 88 ? 27.277 8.023 -8.959 1.00 80.69 88 HIS A N 1
ATOM 675 C CA . HIS A 1 88 ? 26.006 8.703 -8.685 1.00 80.69 88 HIS A CA 1
ATOM 676 C C . HIS A 1 88 ? 25.021 7.791 -7.943 1.00 80.69 88 HIS A C 1
ATOM 678 O O . HIS A 1 88 ? 24.375 8.232 -6.991 1.00 80.69 88 HIS A O 1
ATOM 684 N N . GLY A 1 89 ? 24.976 6.500 -8.297 1.00 79.06 89 GLY A N 1
ATOM 685 C CA . GLY A 1 89 ? 24.150 5.508 -7.603 1.00 79.06 89 GLY A CA 1
ATOM 686 C C . GLY A 1 89 ? 24.549 5.339 -6.133 1.00 79.06 89 GLY A C 1
ATOM 687 O O . GLY A 1 89 ? 23.695 5.367 -5.245 1.00 79.06 89 GLY A O 1
ATOM 688 N N . ILE A 1 90 ? 25.854 5.253 -5.851 1.00 83.31 90 ILE A N 1
ATOM 689 C CA . ILE A 1 90 ? 26.366 5.158 -4.474 1.00 83.31 90 ILE A CA 1
ATOM 690 C C . ILE A 1 90 ? 26.053 6.435 -3.679 1.00 83.31 90 ILE A C 1
ATOM 692 O O . ILE A 1 90 ? 25.610 6.345 -2.531 1.00 83.31 90 ILE A O 1
ATOM 696 N N . ALA A 1 91 ? 26.233 7.619 -4.275 1.00 84.25 91 ALA A N 1
ATOM 697 C CA . ALA A 1 91 ? 25.922 8.890 -3.621 1.00 84.25 91 ALA A CA 1
ATOM 698 C C . ALA A 1 91 ? 24.426 9.017 -3.281 1.00 84.25 91 ALA A C 1
ATOM 700 O O . ALA A 1 91 ? 24.077 9.481 -2.195 1.00 84.25 91 ALA A O 1
ATOM 701 N N . MET A 1 92 ? 23.543 8.549 -4.165 1.00 83.25 92 MET A N 1
ATOM 702 C CA . MET A 1 92 ? 22.095 8.565 -3.958 1.00 83.25 92 MET A CA 1
ATOM 703 C C . MET A 1 92 ? 21.646 7.583 -2.872 1.00 83.25 92 MET A C 1
ATOM 705 O O . MET A 1 92 ? 20.879 7.964 -1.988 1.00 83.25 92 MET A O 1
ATOM 709 N N . VAL A 1 93 ? 22.150 6.343 -2.887 1.00 84.38 93 VAL A N 1
ATOM 710 C CA . VAL A 1 93 ? 21.881 5.370 -1.813 1.00 84.38 93 VAL A CA 1
ATOM 711 C C . VAL A 1 93 ? 22.391 5.912 -0.475 1.00 84.38 93 VAL A C 1
ATOM 713 O O . VAL A 1 93 ? 21.679 5.844 0.527 1.00 84.38 93 VAL A O 1
ATOM 716 N N . GLY A 1 94 ? 23.576 6.530 -0.459 1.00 86.00 94 GLY A N 1
ATOM 717 C CA . GLY A 1 94 ? 24.113 7.215 0.717 1.00 86.00 94 GLY A CA 1
ATOM 718 C C . GLY A 1 94 ? 23.203 8.344 1.212 1.00 86.00 94 GLY A C 1
ATOM 719 O O . GLY A 1 94 ? 22.868 8.391 2.396 1.00 86.00 94 GLY A O 1
ATOM 720 N N . ALA A 1 95 ? 22.742 9.216 0.313 1.00 84.88 95 ALA A N 1
ATOM 721 C CA . ALA A 1 95 ? 21.827 10.307 0.643 1.00 84.88 95 ALA A CA 1
ATOM 722 C C . ALA A 1 95 ? 20.480 9.796 1.186 1.00 84.88 95 ALA A C 1
ATOM 724 O O . ALA A 1 95 ? 19.989 10.319 2.188 1.00 84.88 95 ALA A O 1
ATOM 725 N N . LEU A 1 96 ? 19.915 8.743 0.584 1.00 83.94 96 LEU A N 1
ATOM 726 C CA . LEU A 1 96 ? 18.667 8.110 1.024 1.00 83.94 96 LEU A CA 1
ATOM 727 C C . LEU A 1 96 ? 18.801 7.476 2.412 1.00 83.94 96 LEU A C 1
ATOM 729 O O . LEU A 1 96 ? 17.926 7.668 3.256 1.00 83.94 96 LEU A O 1
ATOM 733 N N . LEU A 1 97 ? 19.900 6.770 2.688 1.00 84.56 97 LEU A N 1
ATOM 734 C CA . LEU A 1 97 ? 20.152 6.181 4.007 1.00 84.56 97 LEU A CA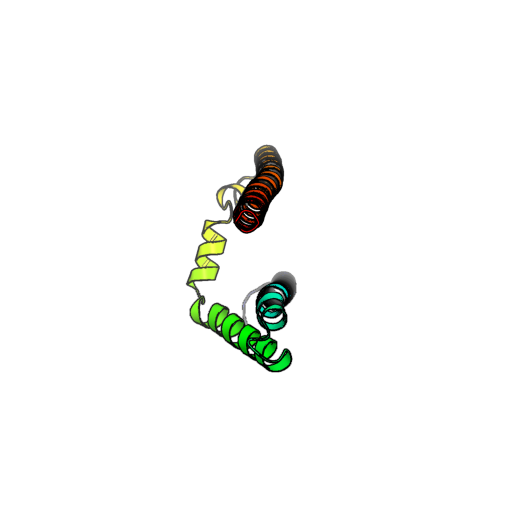 1
ATOM 735 C C . LEU A 1 97 ? 20.337 7.253 5.088 1.00 84.56 97 LEU A C 1
ATOM 737 O O . LEU A 1 97 ? 19.784 7.129 6.184 1.00 84.56 97 LEU A O 1
ATOM 741 N N . VAL A 1 98 ? 21.061 8.333 4.780 1.00 89.19 98 VAL A N 1
ATOM 742 C CA . VAL A 1 98 ? 21.212 9.473 5.696 1.00 89.19 98 VAL A CA 1
ATOM 743 C C . VAL A 1 98 ? 19.856 10.134 5.952 1.00 89.19 98 VAL A C 1
ATOM 745 O O . VAL A 1 98 ? 19.510 10.366 7.111 1.00 89.19 98 VAL A O 1
ATOM 748 N N . ALA A 1 99 ? 19.056 10.380 4.912 1.00 84.62 99 ALA A N 1
ATOM 749 C CA . ALA A 1 99 ? 17.715 10.948 5.042 1.00 84.62 99 ALA A CA 1
ATOM 750 C C . ALA A 1 99 ? 16.779 10.051 5.876 1.00 84.62 99 ALA A C 1
ATOM 752 O O . ALA A 1 99 ? 16.109 10.542 6.788 1.00 84.62 99 ALA A O 1
ATOM 753 N N . ALA A 1 100 ? 16.789 8.735 5.646 1.00 82.44 100 ALA A N 1
ATOM 754 C CA . ALA A 1 100 ? 16.017 7.771 6.432 1.00 82.44 100 ALA A CA 1
ATOM 755 C C . ALA A 1 100 ? 16.437 7.760 7.915 1.00 82.44 100 ALA A C 1
ATOM 757 O O . ALA A 1 100 ? 15.591 7.698 8.811 1.00 82.44 100 ALA A O 1
ATOM 758 N N . GLY A 1 101 ? 17.738 7.891 8.193 1.00 78.31 101 GLY A N 1
ATOM 759 C CA . GLY A 1 101 ? 18.256 8.043 9.554 1.00 78.31 101 GLY A CA 1
ATOM 760 C C . GLY A 1 101 ? 17.771 9.321 10.251 1.00 78.31 101 GLY A C 1
ATOM 761 O O . GLY A 1 101 ? 17.506 9.303 11.455 1.00 78.31 101 GLY A O 1
ATOM 762 N N . GLN A 1 102 ? 17.598 10.420 9.507 1.00 78.06 102 GLN A N 1
ATOM 763 C CA . GLN A 1 102 ? 17.034 11.667 10.041 1.00 78.06 102 GLN A CA 1
ATOM 764 C C . GLN A 1 102 ? 15.537 11.550 10.335 1.00 78.06 102 GLN A C 1
ATOM 766 O O . GLN A 1 102 ? 15.061 12.143 11.305 1.00 78.06 102 GLN A O 1
ATOM 771 N N . GLN A 1 103 ? 14.803 10.760 9.550 1.00 77.06 103 GLN A N 1
ATOM 772 C CA . GLN A 1 103 ? 13.367 10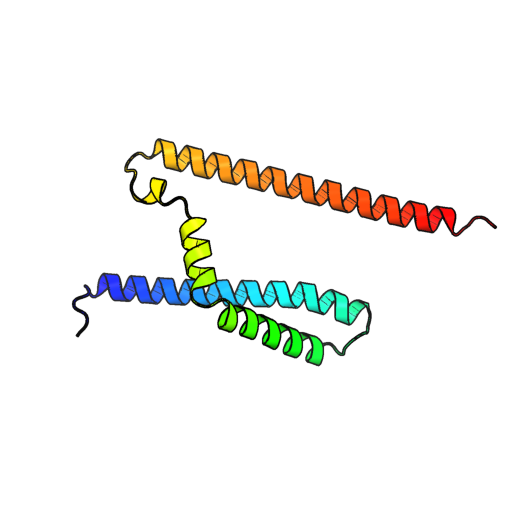.574 9.746 1.00 77.06 103 GLN A CA 1
ATOM 773 C C . GLN A 1 103 ? 13.061 9.942 11.109 1.00 77.06 103 GLN A C 1
ATOM 775 O O . GLN A 1 103 ? 12.295 10.505 11.886 1.00 77.06 103 GLN A O 1
ATOM 780 N N . ARG A 1 104 ? 13.793 8.885 11.490 1.00 71.12 104 ARG A N 1
ATOM 781 C CA . ARG A 1 104 ? 13.639 8.256 12.816 1.00 71.12 104 ARG A CA 1
ATOM 782 C C . ARG A 1 104 ? 13.860 9.225 13.980 1.00 71.12 104 ARG A C 1
ATOM 784 O O . ARG A 1 104 ? 13.201 9.113 15.011 1.00 71.12 104 ARG A O 1
ATOM 791 N N . LYS A 1 105 ? 14.795 10.172 13.839 1.00 73.31 105 LYS A N 1
ATOM 792 C CA . LYS A 1 105 ? 15.045 11.185 14.876 1.00 73.31 105 LYS A CA 1
ATOM 793 C C . LYS A 1 105 ? 13.897 12.187 14.963 1.00 73.31 105 LYS A C 1
ATOM 795 O O . LYS A 1 105 ? 13.497 12.549 16.066 1.00 73.31 105 LYS A O 1
ATOM 800 N N . ARG A 1 106 ? 13.343 12.609 13.823 1.00 72.50 106 ARG A N 1
ATOM 801 C CA . ARG A 1 106 ? 12.181 13.513 13.777 1.00 72.50 106 ARG A CA 1
ATOM 802 C C . ARG A 1 106 ? 10.964 12.898 14.459 1.00 72.50 106 ARG A C 1
ATOM 804 O O . ARG A 1 106 ? 10.332 13.574 15.270 1.00 72.50 106 ARG A O 1
ATOM 811 N N . ASP A 1 107 ? 10.710 11.618 14.212 1.00 71.94 107 ASP A N 1
ATOM 812 C CA . ASP A 1 107 ? 9.583 10.896 14.807 1.00 71.94 107 ASP A CA 1
ATOM 813 C C . ASP A 1 107 ? 9.736 10.788 16.334 1.00 71.94 107 ASP A C 1
ATOM 815 O O . ASP A 1 107 ? 8.801 11.076 17.082 1.00 71.94 107 ASP A O 1
ATOM 819 N N . ALA A 1 108 ? 10.951 10.511 16.822 1.00 73.56 108 ALA A N 1
ATOM 820 C CA . ALA A 1 108 ? 11.246 10.480 18.257 1.00 73.56 108 ALA A CA 1
ATOM 821 C C . ALA A 1 108 ? 11.036 11.846 18.945 1.00 73.56 108 ALA A C 1
ATOM 823 O O . ALA A 1 108 ? 10.492 11.915 20.050 1.00 73.56 108 ALA A O 1
ATOM 824 N N . HIS A 1 109 ? 11.424 12.949 18.296 1.00 72.00 109 HIS A N 1
ATOM 825 C CA . HIS A 1 109 ? 11.189 14.296 18.829 1.00 72.00 109 HIS A CA 1
ATOM 826 C C . HIS A 1 109 ? 9.698 14.668 18.841 1.00 72.00 109 HIS A C 1
ATOM 828 O O . HIS A 1 109 ? 9.234 15.299 19.796 1.00 72.00 109 HIS A O 1
ATOM 834 N N . ALA A 1 110 ? 8.936 14.250 17.826 1.00 74.12 110 ALA A N 1
ATOM 835 C CA . ALA A 1 110 ? 7.491 14.459 17.776 1.00 74.12 110 ALA A CA 1
ATOM 836 C C . ALA A 1 110 ? 6.763 13.690 18.894 1.00 74.12 110 ALA A C 1
ATOM 838 O O . ALA A 1 110 ? 5.887 14.255 19.558 1.00 74.12 110 ALA A O 1
ATOM 839 N N . GLN A 1 111 ? 7.167 12.441 19.155 1.00 71.25 111 GLN A N 1
ATOM 840 C CA . GLN A 1 111 ? 6.601 11.615 20.224 1.00 71.25 111 GLN A CA 1
ATOM 841 C C . GLN A 1 111 ? 6.884 12.196 21.617 1.00 71.25 111 GLN A C 1
ATOM 843 O O . GLN A 1 111 ? 5.966 12.310 22.431 1.00 71.25 111 GLN A O 1
ATOM 848 N N . ASN A 1 112 ? 8.121 12.634 21.878 1.00 74.44 112 ASN A N 1
ATOM 849 C CA . ASN A 1 112 ? 8.499 13.223 23.168 1.00 74.44 112 ASN A CA 1
ATOM 850 C C . ASN A 1 112 ? 7.700 14.501 23.473 1.00 74.44 112 ASN A C 1
ATOM 852 O O . ASN A 1 112 ? 7.210 14.679 24.588 1.00 74.44 112 ASN A O 1
ATOM 856 N N . GLY A 1 113 ? 7.480 15.360 22.472 1.00 75.75 113 GLY A N 1
ATOM 857 C CA . GLY A 1 113 ? 6.652 16.558 22.642 1.00 75.75 113 GLY A CA 1
ATOM 858 C C . GLY A 1 113 ? 5.161 16.257 22.852 1.00 75.75 113 GLY A C 1
ATOM 859 O O . GLY A 1 113 ? 4.443 17.054 23.461 1.00 75.75 113 GLY A O 1
ATOM 860 N N . ALA A 1 114 ? 4.659 15.125 22.350 1.00 73.31 114 ALA A N 1
ATOM 861 C CA . ALA A 1 114 ? 3.295 14.674 22.622 1.00 73.31 114 ALA A CA 1
ATOM 862 C C . ALA A 1 114 ? 3.155 14.132 24.057 1.00 73.31 114 ALA A C 1
ATOM 864 O O . ALA A 1 114 ? 2.214 14.521 24.754 1.00 73.31 114 ALA A O 1
ATOM 865 N N . ASP A 1 115 ? 4.112 13.325 24.528 1.00 75.44 115 ASP A N 1
ATOM 866 C CA . ASP A 1 115 ? 4.111 12.783 25.896 1.00 75.44 115 ASP A CA 1
ATOM 867 C C . ASP A 1 115 ? 4.258 13.891 26.953 1.00 75.44 115 ASP A C 1
ATOM 869 O O . ASP A 1 115 ? 3.513 13.934 27.935 1.00 75.44 115 ASP A O 1
ATOM 873 N N . GLU A 1 116 ? 5.116 14.888 26.715 1.00 79.25 116 GLU A N 1
ATOM 874 C CA . GLU A 1 116 ? 5.239 16.049 27.608 1.00 79.25 116 GLU A CA 1
ATOM 875 C C . GLU A 1 116 ? 3.939 16.854 27.720 1.00 79.25 116 GLU A C 1
ATOM 877 O O . GLU A 1 116 ? 3.564 17.296 28.811 1.00 79.25 116 GLU A O 1
ATOM 882 N N . ARG A 1 117 ? 3.208 17.028 26.613 1.00 74.56 117 ARG A N 1
ATOM 883 C CA . ARG A 1 117 ? 1.909 17.718 26.621 1.00 74.56 117 ARG A CA 1
ATOM 884 C C . ARG A 1 117 ? 0.852 16.938 27.401 1.00 74.56 117 ARG A C 1
ATOM 886 O O . ARG A 1 117 ? 0.071 17.550 28.135 1.00 74.56 117 ARG A O 1
ATOM 893 N N . VAL A 1 118 ? 0.847 15.610 27.297 1.00 74.50 118 VAL A N 1
ATOM 894 C CA . VAL A 1 118 ? -0.043 14.740 28.083 1.00 74.50 118 VAL A CA 1
ATOM 895 C C . VAL A 1 118 ? 0.327 14.783 29.568 1.00 74.50 118 VAL A C 1
ATOM 897 O O . VAL A 1 118 ? -0.558 14.963 30.409 1.00 74.50 118 VAL A O 1
ATOM 900 N N . ARG A 1 119 ? 1.621 14.715 29.905 1.00 73.25 119 ARG A N 1
ATOM 901 C CA . ARG A 1 119 ? 2.113 14.859 31.284 1.00 73.25 119 ARG A CA 1
ATOM 902 C C . ARG A 1 119 ? 1.757 16.212 31.888 1.00 73.25 119 ARG A C 1
ATOM 904 O O . ARG A 1 119 ? 1.303 16.243 33.028 1.00 73.25 119 ARG A O 1
ATOM 911 N N . ARG A 1 120 ? 1.882 17.317 31.144 1.00 74.62 120 ARG A N 1
ATOM 912 C CA . ARG A 1 120 ? 1.465 18.645 31.632 1.00 74.62 120 ARG A CA 1
ATOM 913 C C . ARG A 1 120 ? -0.040 18.736 31.855 1.00 74.62 120 ARG A C 1
ATOM 915 O O . ARG A 1 120 ? -0.451 19.288 32.870 1.00 74.62 120 ARG A O 1
ATOM 922 N N . ARG A 1 121 ? -0.865 18.161 30.972 1.00 72.00 121 ARG A N 1
ATOM 923 C CA . ARG A 1 121 ? -2.325 18.120 31.180 1.00 72.00 121 ARG A CA 1
ATOM 924 C C . ARG A 1 121 ? -2.727 17.260 32.377 1.00 72.00 121 ARG A C 1
ATOM 926 O O . ARG A 1 121 ? -3.631 17.653 33.101 1.00 72.00 121 ARG A O 1
ATOM 933 N N . ARG A 1 122 ? -2.046 16.136 32.624 1.00 68.38 122 ARG A N 1
ATOM 934 C CA . ARG A 1 122 ? -2.252 15.334 33.842 1.00 68.38 122 ARG A CA 1
ATOM 935 C C . ARG A 1 122 ? -1.750 16.042 35.100 1.00 68.38 122 ARG A C 1
ATOM 937 O O . ARG A 1 122 ? -2.452 16.029 36.097 1.00 68.38 122 ARG A O 1
ATOM 944 N N . GLY A 1 123 ? -0.589 16.693 35.051 1.00 70.25 123 GLY A N 1
ATOM 945 C CA . GLY A 1 123 ? -0.046 17.453 36.181 1.00 70.25 123 GLY A CA 1
ATOM 946 C C . GLY A 1 123 ? -0.912 18.654 36.572 1.00 70.25 123 GLY A C 1
ATOM 947 O O . GLY A 1 123 ? -1.069 18.931 37.753 1.00 70.25 123 GLY A O 1
ATOM 948 N N . ASN A 1 124 ? -1.540 19.318 35.596 1.00 65.56 124 ASN A N 1
ATOM 949 C CA . ASN A 1 124 ? -2.439 20.452 35.831 1.00 65.56 124 ASN A CA 1
ATOM 950 C C . ASN A 1 124 ? -3.882 20.041 36.193 1.00 65.56 124 ASN A C 1
ATOM 952 O O . ASN A 1 124 ? -4.693 20.901 36.507 1.00 65.56 124 ASN A O 1
ATOM 956 N N . ALA A 1 125 ? -4.216 18.747 36.125 1.00 62.59 125 ALA A N 1
ATOM 957 C CA . ALA A 1 125 ? -5.523 18.203 36.509 1.00 62.59 125 ALA A CA 1
ATOM 958 C C . ALA A 1 125 ? -5.557 17.671 37.960 1.00 62.59 125 ALA A C 1
ATOM 960 O O . ALA A 1 125 ? -6.575 17.128 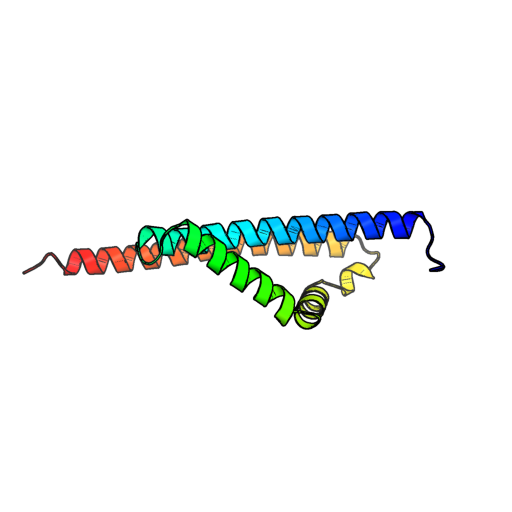38.380 1.00 62.59 125 ALA A O 1
ATOM 961 N N . VAL A 1 126 ? -4.455 17.801 38.716 1.00 60.97 126 VAL A N 1
ATOM 962 C CA . VAL A 1 126 ? -4.284 17.272 40.090 1.00 60.97 126 VAL A CA 1
ATOM 963 C C . VAL A 1 126 ? -4.030 18.398 41.112 1.00 60.97 126 VAL A C 1
ATOM 965 O O . VAL A 1 126 ? -3.526 18.158 42.203 1.00 60.97 126 VAL A O 1
ATOM 968 N N . VAL A 1 127 ? -4.390 19.642 40.792 1.00 60.44 127 VAL A N 1
ATOM 969 C CA . VAL A 1 127 ? -4.336 20.768 41.742 1.00 60.44 127 VAL A CA 1
ATOM 970 C C . VAL A 1 127 ? -5.739 21.371 41.880 1.00 60.44 127 VAL A C 1
ATOM 972 O O . VAL A 1 127 ? -6.218 21.932 40.893 1.00 60.44 127 VAL A O 1
ATOM 975 N N . PRO A 1 128 ? -6.425 21.183 43.029 1.00 56.38 128 PRO A N 1
ATOM 976 C CA . PRO A 1 128 ? -7.679 21.867 43.347 1.00 56.38 128 PRO A CA 1
ATOM 977 C C . PRO A 1 128 ? -7.464 23.343 43.704 1.00 56.38 128 PRO A C 1
ATOM 979 O O . PRO A 1 128 ? -6.375 23.679 44.228 1.00 56.38 128 PRO A O 1
#

pLDDT: mean 81.37, std 8.89, range [53.84, 94.75]

Foldseek 3Di:
DPPDDPVVVVVVVVVVVVVVVVLVVVLVVVLVVQLVVCVVVVVDDSVVSSVVSVVVSVVCPVVCPVVVVVVVVVVDPVVVVPDPDVVVVVVVVVVVVVVVVVVVVVVVVVVVVVVVVVVVVVVVVPDD